Protein AF-A0A6J7VQ48-F1 (afdb_monomer_lite)

pLDDT: mean 84.6, std 12.62, range [49.59, 95.06]

Organism: NCBI:txid449393

Sequence (76 aa):
MILAKPENQNDLVKLNQIAQGLGLDSKIKEDLVEASADANFAAKLNKAAFDAGITLTSLTSIRPTLEETFFEMTVN

Structure (mmCIF, N/CA/C/O backbone):
data_AF-A0A6J7VQ48-F1
#
_entry.id   AF-A0A6J7VQ48-F1
#
loop_
_atom_site.group_PDB
_atom_site.id
_atom_site.type_symbol
_atom_site.label_atom_id
_atom_site.label_alt_id
_atom_site.label_comp_id
_atom_site.label_asym_id
_atom_site.label_entity_id
_atom_site.label_seq_id
_atom_site.pdbx_PDB_ins_code
_atom_site.Cartn_x
_atom_site.Cartn_y
_atom_site.Cartn_z
_atom_site.occupancy
_atom_site.B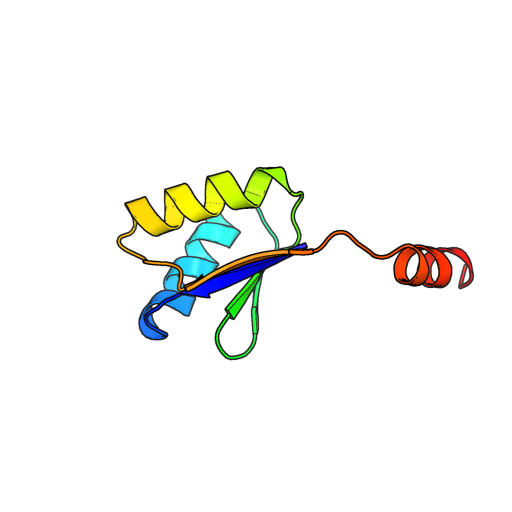_iso_or_equiv
_atom_site.auth_seq_id
_atom_site.auth_comp_id
_atom_site.auth_asym_id
_atom_site.auth_atom_id
_atom_site.pdbx_PDB_model_num
ATOM 1 N N . MET A 1 1 ? 10.915 -1.039 -3.629 1.00 85.38 1 MET A N 1
ATOM 2 C CA . MET A 1 1 ? 9.835 -1.229 -2.634 1.00 85.38 1 MET A CA 1
ATOM 3 C C . MET A 1 1 ? 9.129 0.097 -2.389 1.00 85.38 1 MET A C 1
ATOM 5 O O . MET A 1 1 ? 9.757 1.146 -2.513 1.00 85.38 1 MET A O 1
ATOM 9 N N . ILE A 1 2 ? 7.849 0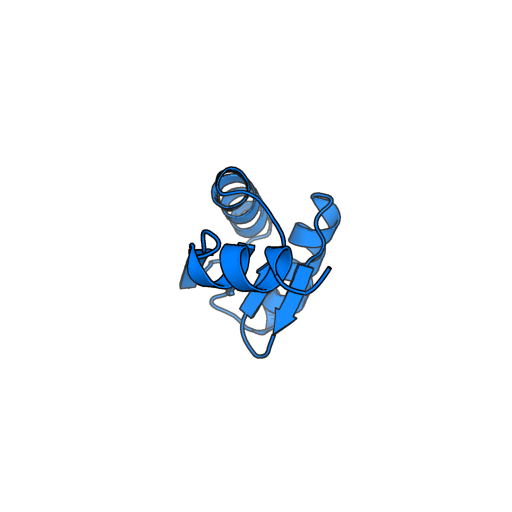.059 -2.041 1.00 89.94 2 ILE A N 1
ATOM 10 C CA . ILE A 1 2 ? 7.029 1.227 -1.718 1.00 89.94 2 ILE A CA 1
ATOM 11 C C . ILE A 1 2 ? 6.546 1.099 -0.272 1.00 89.94 2 ILE A C 1
ATOM 13 O O . ILE A 1 2 ? 6.060 0.040 0.113 1.00 89.94 2 ILE A O 1
ATOM 17 N N . LEU A 1 3 ? 6.657 2.174 0.504 1.00 91.88 3 LEU A N 1
ATOM 18 C CA . LEU A 1 3 ? 6.104 2.291 1.852 1.00 91.88 3 LEU A CA 1
ATOM 19 C C . LEU A 1 3 ? 4.994 3.340 1.840 1.00 91.88 3 LEU A C 1
ATOM 21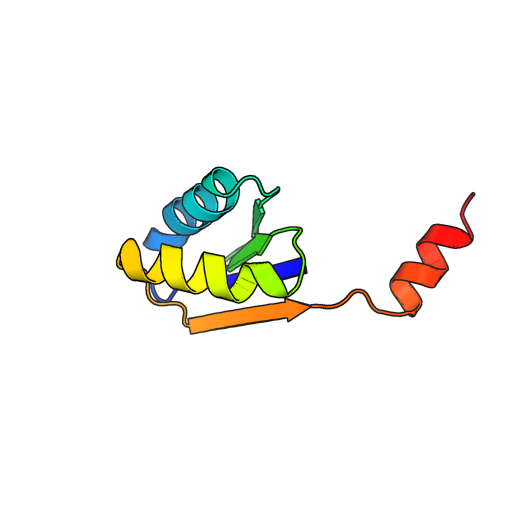 O O . LEU A 1 3 ? 5.246 4.494 1.488 1.00 91.88 3 LEU A O 1
ATOM 25 N N . ALA A 1 4 ? 3.781 2.952 2.217 1.00 92.88 4 ALA A N 1
ATOM 26 C CA . ALA A 1 4 ? 2.620 3.833 2.257 1.00 92.88 4 ALA A CA 1
ATOM 27 C C . ALA A 1 4 ? 2.015 3.860 3.659 1.00 92.88 4 ALA A C 1
ATOM 29 O O . ALA A 1 4 ? 1.656 2.820 4.207 1.00 92.88 4 ALA A O 1
ATOM 30 N N . LYS A 1 5 ? 1.879 5.055 4.227 1.00 95.06 5 LYS A N 1
ATOM 31 C CA . LYS A 1 5 ? 1.307 5.270 5.552 1.00 95.06 5 LYS A CA 1
ATOM 32 C C . LYS A 1 5 ? -0.008 6.042 5.423 1.00 95.06 5 LYS A C 1
ATOM 34 O O . LYS A 1 5 ? 0.026 7.164 4.911 1.00 95.06 5 LYS A O 1
ATOM 39 N N . PRO A 1 6 ? -1.153 5.484 5.848 1.00 94.75 6 PRO A N 1
ATOM 40 C CA . PRO A 1 6 ? -2.405 6.229 5.893 1.00 94.75 6 PRO A CA 1
ATOM 41 C C . PRO A 1 6 ? -2.417 7.229 7.060 1.00 94.75 6 PRO A C 1
ATOM 43 O O . PRO A 1 6 ? -1.613 7.146 7.987 1.00 94.75 6 PRO A O 1
ATOM 46 N N . GLU A 1 7 ? -3.315 8.206 7.008 1.00 93.88 7 GLU A N 1
ATOM 47 C CA . GLU A 1 7 ? -3.598 9.107 8.132 1.00 93.88 7 GLU A CA 1
ATOM 48 C C . GLU A 1 7 ? -4.342 8.381 9.255 1.00 93.88 7 GLU A C 1
ATOM 50 O O . GLU A 1 7 ? -3.998 8.528 10.425 1.00 93.88 7 GLU A O 1
ATOM 55 N N . ASN A 1 8 ? -5.315 7.542 8.890 1.00 92.88 8 ASN A N 1
ATOM 56 C CA . ASN A 1 8 ? -6.065 6.726 9.834 1.00 92.88 8 ASN A CA 1
ATOM 57 C C . ASN A 1 8 ? -5.588 5.274 9.789 1.00 92.88 8 ASN A C 1
ATOM 59 O O . ASN A 1 8 ? -5.604 4.628 8.743 1.00 92.88 8 ASN A O 1
ATOM 63 N N . GLN A 1 9 ? -5.258 4.710 10.950 1.00 89.69 9 GLN A N 1
ATOM 64 C CA . GLN A 1 9 ? -4.847 3.304 11.055 1.00 89.69 9 GLN A CA 1
ATOM 65 C C . GLN A 1 9 ? -5.943 2.322 10.636 1.00 89.69 9 GLN A C 1
ATOM 67 O O . GLN A 1 9 ? -5.649 1.245 10.129 1.00 89.69 9 GLN A O 1
ATOM 72 N N . ASN A 1 10 ? -7.215 2.701 10.791 1.00 91.88 10 ASN A N 1
ATOM 73 C CA . ASN A 1 10 ? -8.343 1.883 10.342 1.00 91.88 10 ASN A CA 1
ATOM 74 C C . ASN A 1 10 ? -8.316 1.639 8.821 1.00 91.88 10 ASN A C 1
ATOM 76 O O . ASN A 1 10 ? -8.823 0.621 8.353 1.00 91.88 10 ASN A O 1
ATOM 80 N N . ASP A 1 11 ? -7.668 2.526 8.059 1.00 92.94 11 ASP A N 1
ATOM 81 C CA . ASP A 1 11 ? -7.513 2.385 6.615 1.00 92.94 11 ASP A CA 1
ATOM 82 C C . ASP A 1 11 ? -6.351 1.463 6.219 1.00 92.94 11 ASP A C 1
ATOM 84 O O . ASP A 1 11 ? -6.260 1.105 5.048 1.00 92.94 11 ASP A O 1
ATOM 88 N N . LEU A 1 12 ? -5.487 1.017 7.147 1.00 93.12 12 LEU A N 1
ATOM 89 C CA . LEU A 1 12 ? -4.339 0.146 6.833 1.00 93.12 12 LEU A CA 1
ATOM 90 C C . LEU A 1 12 ? -4.754 -1.140 6.126 1.00 93.12 12 LEU A C 1
ATOM 92 O O . LEU A 1 12 ? -4.150 -1.535 5.128 1.00 93.12 12 LEU A O 1
ATOM 96 N N . VAL A 1 13 ? -5.806 -1.783 6.633 1.00 93.25 13 VAL A N 1
ATOM 97 C CA . VAL A 1 13 ? -6.312 -3.036 6.064 1.00 93.25 13 VAL A CA 1
ATOM 98 C C . VAL A 1 13 ? -6.823 -2.799 4.645 1.00 93.25 13 VAL A C 1
ATOM 100 O O . VAL A 1 13 ? -6.481 -3.549 3.731 1.00 93.25 13 VAL A O 1
ATOM 103 N N . LYS A 1 14 ? -7.578 -1.716 4.442 1.00 94.31 14 LYS A N 1
ATOM 104 C CA . LYS A 1 14 ? -8.139 -1.346 3.139 1.00 94.31 14 LYS A CA 1
ATOM 105 C C . LYS A 1 14 ? -7.045 -0.929 2.152 1.00 94.31 14 LYS A C 1
ATOM 107 O O . LYS A 1 14 ? -7.056 -1.367 1.007 1.00 94.31 14 LYS A O 1
ATOM 112 N N . LEU A 1 15 ? -6.060 -0.152 2.601 1.00 93.50 15 LEU A N 1
ATOM 113 C CA . LEU A 1 15 ? -4.891 0.251 1.821 1.00 93.50 15 LEU A CA 1
ATOM 114 C C . LEU A 1 15 ? -4.078 -0.967 1.365 1.00 93.50 15 LEU A C 1
ATOM 116 O O . LEU A 1 15 ? -3.681 -1.038 0.202 1.00 93.50 15 LEU A O 1
ATOM 120 N N . ASN A 1 16 ? -3.879 -1.950 2.247 1.00 93.62 16 ASN A N 1
ATOM 121 C CA . ASN A 1 16 ? -3.207 -3.196 1.892 1.00 93.62 16 ASN A CA 1
ATOM 122 C C . ASN A 1 16 ? -4.016 -4.012 0.876 1.00 93.62 16 ASN A C 1
ATOM 124 O O . ASN A 1 16 ? -3.452 -4.504 -0.094 1.00 93.62 16 ASN A O 1
ATOM 128 N N . GLN A 1 17 ? -5.338 -4.111 1.043 1.00 93.81 17 GLN A N 1
ATOM 129 C CA . GLN A 1 17 ? -6.206 -4.780 0.066 1.00 93.81 17 GLN A CA 1
ATOM 130 C C . GLN A 1 17 ? -6.164 -4.106 -1.310 1.00 93.81 17 GLN A C 1
ATOM 132 O O . GLN A 1 17 ? -6.140 -4.798 -2.324 1.00 93.81 17 GLN A O 1
ATOM 137 N N . ILE A 1 18 ? -6.113 -2.772 -1.360 1.00 92.94 18 ILE A N 1
ATOM 138 C CA . ILE A 1 18 ? -5.948 -2.018 -2.609 1.00 92.94 18 ILE A CA 1
ATOM 139 C C . ILE A 1 18 ? -4.606 -2.363 -3.263 1.00 92.94 18 ILE A C 1
ATOM 141 O O . ILE A 1 18 ? -4.563 -2.641 -4.459 1.00 92.94 18 ILE A O 1
ATOM 145 N N . ALA A 1 19 ? -3.516 -2.392 -2.491 1.00 91.31 19 ALA A N 1
ATOM 146 C CA . ALA A 1 19 ? -2.198 -2.753 -3.006 1.00 91.31 19 ALA A CA 1
ATOM 147 C C . ALA A 1 19 ? -2.153 -4.197 -3.549 1.00 91.31 19 ALA A C 1
ATOM 149 O O . ALA A 1 19 ? -1.669 -4.409 -4.662 1.00 91.31 19 ALA A O 1
ATOM 150 N N . GLN A 1 20 ? -2.741 -5.160 -2.834 1.00 91.25 20 GLN A N 1
ATOM 151 C CA . GLN A 1 20 ? -2.872 -6.550 -3.293 1.00 91.25 20 GLN A CA 1
ATOM 152 C C . GLN A 1 20 ? -3.767 -6.669 -4.535 1.00 91.25 20 GLN A C 1
ATOM 154 O O . GLN A 1 20 ? -3.433 -7.386 -5.476 1.00 91.25 20 GLN A O 1
ATOM 159 N N . GLY A 1 21 ? -4.873 -5.922 -4.584 1.00 89.12 21 GLY A N 1
ATOM 160 C CA . GLY A 1 21 ? -5.782 -5.875 -5.733 1.00 89.12 21 GLY A CA 1
ATOM 161 C C . GLY A 1 21 ? -5.146 -5.292 -6.998 1.00 89.12 21 GLY A C 1
ATOM 162 O O . GLY A 1 21 ? -5.566 -5.615 -8.106 1.00 89.12 21 GLY A O 1
ATOM 163 N N . LEU A 1 22 ? -4.092 -4.485 -6.851 1.00 87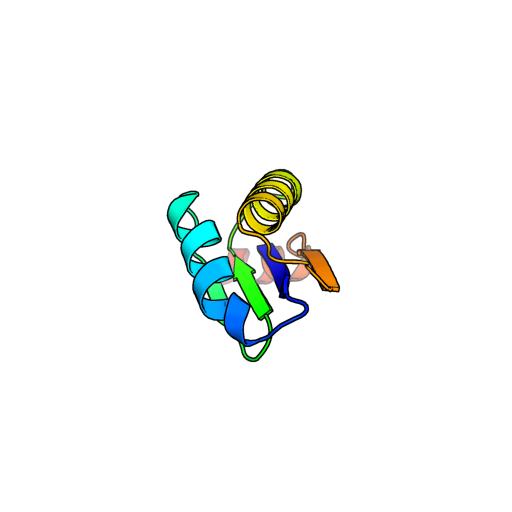.19 22 LEU A N 1
ATOM 164 C CA . LEU A 1 22 ? -3.270 -3.993 -7.960 1.00 87.19 22 LEU A CA 1
ATOM 165 C C . LEU A 1 22 ? -2.216 -5.017 -8.432 1.00 87.19 22 LEU A C 1
ATOM 167 O O . LEU A 1 22 ? -1.441 -4.708 -9.339 1.00 87.19 22 LEU A O 1
ATOM 171 N N . GLY A 1 23 ? -2.204 -6.225 -7.855 1.00 84.19 23 GLY A N 1
ATOM 172 C CA . GLY A 1 23 ? -1.341 -7.339 -8.251 1.00 84.19 23 GLY A CA 1
ATOM 173 C C . GLY A 1 23 ? 0.023 -7.363 -7.562 1.00 84.19 23 GLY A C 1
ATOM 174 O O . GLY A 1 23 ? 0.947 -7.979 -8.087 1.00 84.19 23 GLY A O 1
ATOM 175 N N . LEU A 1 24 ? 0.174 -6.682 -6.424 1.00 83.38 24 LEU A N 1
ATOM 176 C CA . LEU A 1 24 ? 1.438 -6.641 -5.692 1.00 83.38 24 LEU A CA 1
ATOM 177 C C . LEU A 1 24 ? 1.468 -7.548 -4.471 1.00 83.38 24 LEU A C 1
ATOM 179 O O . LEU A 1 24 ? 0.469 -7.716 -3.773 1.00 83.38 24 LEU A O 1
ATOM 183 N N . ASP A 1 25 ? 2.675 -8.005 -4.141 1.00 86.38 25 ASP A N 1
ATOM 184 C CA . ASP A 1 25 ? 2.973 -8.521 -2.810 1.00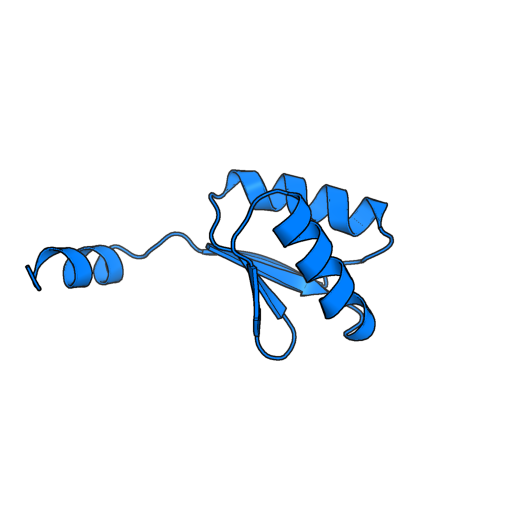 86.38 25 ASP A CA 1
ATOM 185 C C . ASP A 1 25 ? 3.105 -7.337 -1.843 1.00 86.38 25 ASP A C 1
ATOM 187 O O . ASP A 1 25 ? 4.106 -6.611 -1.853 1.00 86.38 25 ASP A O 1
ATOM 191 N N . SER A 1 26 ? 2.052 -7.095 -1.060 1.00 90.25 26 SER A N 1
ATOM 192 C CA . SER A 1 26 ? 2.049 -6.095 0.004 1.00 90.25 26 SER A CA 1
ATOM 193 C C . SER A 1 26 ? 1.729 -6.698 1.366 1.00 90.25 26 SER A C 1
ATOM 195 O O . SER A 1 26 ? 0.937 -7.642 1.493 1.00 90.25 26 SER A O 1
ATOM 197 N N . LYS A 1 27 ? 2.362 -6.134 2.393 1.00 91.62 27 LYS A N 1
ATOM 198 C CA . LYS A 1 27 ? 2.270 -6.546 3.792 1.00 91.62 27 LYS A CA 1
ATOM 199 C C . LYS A 1 27 ? 2.086 -5.322 4.673 1.00 91.62 27 LYS A C 1
ATOM 201 O O . LYS A 1 27 ? 2.680 -4.273 4.443 1.00 91.62 27 LYS A O 1
ATOM 206 N N . ILE A 1 28 ? 1.286 -5.474 5.718 1.00 92.38 28 ILE A N 1
ATOM 207 C CA . ILE A 1 28 ? 1.151 -4.455 6.757 1.00 92.38 28 ILE A CA 1
ATOM 208 C C . ILE A 1 28 ? 2.314 -4.637 7.736 1.00 92.38 28 ILE A C 1
ATOM 210 O O . ILE A 1 28 ? 2.493 -5.727 8.282 1.00 92.38 28 ILE A O 1
ATOM 214 N N . LYS A 1 29 ? 3.098 -3.582 7.954 1.00 88.44 29 LYS A N 1
ATOM 215 C CA . LYS A 1 29 ? 4.132 -3.499 8.989 1.00 88.44 29 LYS A CA 1
ATOM 216 C C . LYS A 1 29 ? 3.777 -2.375 9.942 1.00 88.44 29 LYS A C 1
ATOM 218 O O . LYS A 1 29 ? 3.870 -1.211 9.571 1.00 88.44 29 LYS A O 1
ATOM 223 N N . GLU A 1 30 ? 3.408 -2.748 11.164 1.00 86.75 30 GLU A N 1
ATOM 224 C CA . GLU A 1 30 ? 3.051 -1.820 12.240 1.00 86.75 30 GLU A CA 1
ATOM 225 C C . GLU A 1 30 ? 1.956 -0.837 11.803 1.00 86.75 30 GLU A C 1
ATOM 227 O O . GLU A 1 30 ? 0.775 -1.172 11.838 1.00 86.75 30 GLU A O 1
ATOM 232 N N . ASP A 1 31 ? 2.363 0.344 11.344 1.00 91.50 31 ASP A N 1
ATOM 233 C CA . ASP A 1 31 ? 1.503 1.469 10.999 1.00 91.50 31 ASP A CA 1
ATOM 234 C C . ASP A 1 31 ? 1.555 1.837 9.506 1.00 91.50 31 ASP A C 1
ATOM 236 O O . ASP A 1 31 ? 1.063 2.891 9.108 1.00 91.50 31 ASP A O 1
ATOM 240 N N . LEU A 1 32 ? 2.194 1.014 8.666 1.00 92.50 32 LEU A N 1
ATOM 241 C CA . LEU A 1 32 ? 2.351 1.259 7.230 1.00 92.50 32 LEU A CA 1
ATOM 242 C C . LEU A 1 32 ? 2.149 -0.008 6.391 1.00 92.50 32 LEU A C 1
ATOM 244 O O . LEU A 1 32 ? 2.238 -1.134 6.876 1.00 92.50 32 LEU A O 1
ATOM 248 N N . VAL A 1 33 ? 1.891 0.183 5.101 1.00 93.00 33 VAL A N 1
ATOM 249 C CA . VAL A 1 33 ? 1.850 -0.875 4.088 1.00 93.00 33 VAL A CA 1
ATOM 250 C C . VAL A 1 33 ? 3.161 -0.857 3.313 1.00 93.00 33 VAL A C 1
ATOM 252 O O . VAL A 1 33 ? 3.514 0.143 2.686 1.00 93.00 33 VAL A O 1
ATOM 255 N N . GLU A 1 34 ? 3.873 -1.974 3.350 1.00 91.75 34 GLU A N 1
ATOM 256 C CA . GLU A 1 34 ? 5.065 -2.246 2.554 1.00 91.75 34 GLU A CA 1
ATOM 257 C C . GLU A 1 34 ? 4.651 -3.048 1.321 1.00 91.75 34 GLU A C 1
ATOM 259 O O . GLU A 1 34 ? 4.004 -4.083 1.448 1.00 91.75 34 GLU A O 1
ATOM 264 N N . ALA A 1 35 ? 4.998 -2.575 0.127 1.00 89.38 35 ALA A N 1
ATOM 265 C CA . ALA A 1 35 ? 4.681 -3.242 -1.129 1.00 89.38 35 ALA A CA 1
ATOM 266 C C . ALA A 1 35 ? 5.929 -3.411 -2.003 1.00 89.38 35 ALA A C 1
ATOM 268 O O . ALA A 1 35 ? 6.682 -2.461 -2.259 1.00 89.38 35 ALA A O 1
ATOM 269 N N 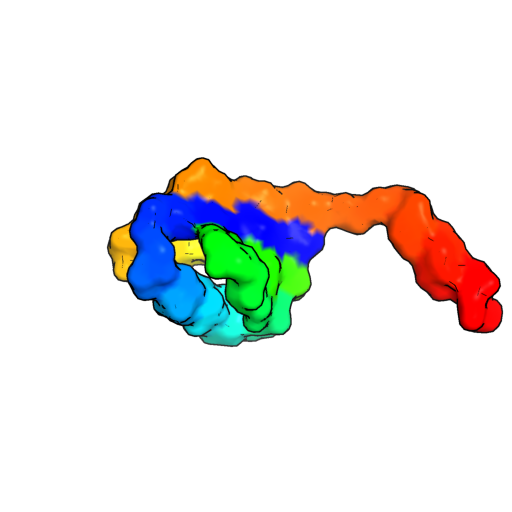. SER A 1 36 ? 6.134 -4.624 -2.508 1.00 85.88 36 SER A N 1
ATOM 270 C CA . SER A 1 36 ? 7.219 -4.945 -3.434 1.00 85.88 36 SER A CA 1
ATOM 271 C C . SER A 1 36 ? 6.848 -4.496 -4.845 1.00 85.88 36 SER A C 1
ATOM 273 O O . SER A 1 36 ? 6.248 -5.240 -5.612 1.00 85.88 36 SER A O 1
ATOM 275 N N . ALA A 1 37 ? 7.178 -3.244 -5.171 1.00 81.38 37 ALA A N 1
ATOM 276 C CA . ALA A 1 37 ? 6.940 -2.666 -6.488 1.00 81.38 37 ALA A CA 1
ATOM 277 C C . ALA A 1 37 ? 7.994 -1.645 -6.923 1.00 81.38 37 ALA A C 1
ATOM 279 O O . ALA A 1 37 ? 8.755 -1.103 -6.106 1.00 81.38 37 ALA A O 1
ATOM 280 N N . ASP A 1 38 ? 7.975 -1.371 -8.228 1.00 77.75 38 ASP A N 1
ATOM 281 C CA . ASP A 1 38 ? 8.717 -0.313 -8.905 1.00 77.75 38 ASP A CA 1
ATOM 282 C C . ASP A 1 38 ? 8.197 1.092 -8.580 1.00 77.75 38 ASP A C 1
ATOM 284 O O . ASP A 1 38 ? 7.047 1.297 -8.188 1.00 77.75 38 ASP A O 1
ATOM 288 N N . ALA A 1 39 ? 9.028 2.100 -8.853 1.00 72.44 39 ALA A N 1
ATOM 289 C CA . ALA A 1 39 ? 8.736 3.508 -8.568 1.00 72.44 39 ALA A CA 1
ATOM 290 C C . ALA A 1 39 ? 7.445 4.037 -9.230 1.00 72.44 39 ALA A C 1
ATOM 292 O O . ALA A 1 39 ? 6.794 4.932 -8.693 1.00 72.44 39 ALA A O 1
ATOM 293 N N . ASN A 1 40 ? 7.028 3.461 -10.363 1.00 76.44 40 ASN A N 1
ATOM 294 C CA . ASN A 1 40 ? 5.781 3.830 -11.046 1.00 76.44 40 ASN A CA 1
ATOM 295 C C . ASN A 1 40 ? 4.518 3.428 -10.266 1.00 76.44 40 ASN A C 1
ATOM 297 O O . ASN A 1 40 ? 3.428 3.934 -10.544 1.00 76.44 40 ASN A O 1
ATOM 301 N N . PHE A 1 41 ? 4.639 2.525 -9.291 1.00 83.69 41 PHE A N 1
ATOM 302 C CA . PHE A 1 41 ? 3.504 2.077 -8.498 1.00 83.69 41 PHE A CA 1
ATOM 303 C C . PHE A 1 41 ? 3.027 3.121 -7.491 1.00 83.69 41 PHE A C 1
ATOM 305 O O . PHE A 1 41 ? 1.826 3.206 -7.249 1.00 83.69 41 PHE A O 1
ATOM 312 N N . ALA A 1 42 ? 3.922 3.958 -6.958 1.00 87.69 42 ALA A N 1
ATOM 313 C CA . ALA A 1 42 ? 3.553 4.982 -5.982 1.00 87.69 42 ALA A CA 1
ATOM 314 C C . ALA A 1 42 ? 2.402 5.864 -6.501 1.00 87.69 42 ALA A C 1
ATOM 316 O O . ALA A 1 42 ? 1.411 6.074 -5.806 1.00 87.69 42 ALA A O 1
ATOM 317 N N . ALA A 1 43 ? 2.464 6.291 -7.765 1.00 88.81 43 ALA A N 1
ATOM 318 C CA . ALA A 1 43 ? 1.394 7.072 -8.382 1.00 88.81 43 ALA A CA 1
ATOM 319 C C . ALA A 1 43 ? 0.058 6.306 -8.457 1.00 88.81 43 ALA A C 1
ATOM 321 O O . ALA A 1 43 ? -0.995 6.876 -8.164 1.00 88.81 43 ALA A O 1
ATOM 322 N N . LYS A 1 44 ? 0.091 5.010 -8.805 1.00 90.25 44 LYS A N 1
ATOM 323 C CA . LYS A 1 44 ? -1.108 4.156 -8.872 1.00 90.25 44 LYS A CA 1
ATOM 324 C C . LYS A 1 44 ? -1.722 3.934 -7.492 1.00 90.25 44 LYS A C 1
ATOM 326 O O . LYS A 1 44 ? -2.931 4.089 -7.343 1.00 90.25 44 LYS A O 1
ATOM 331 N N . LEU A 1 45 ? -0.896 3.624 -6.492 1.00 91.06 45 LEU A N 1
ATOM 332 C CA . LEU A 1 45 ? -1.350 3.420 -5.119 1.00 91.06 45 LEU A CA 1
ATOM 333 C C . LEU A 1 45 ? -1.939 4.697 -4.531 1.00 91.06 45 LEU A C 1
ATOM 335 O O . LEU A 1 45 ? -3.007 4.638 -3.939 1.00 91.06 45 LEU A O 1
ATOM 339 N N . ASN A 1 46 ? -1.285 5.844 -4.732 1.00 92.81 46 ASN A N 1
ATOM 340 C CA . ASN A 1 46 ? -1.799 7.135 -4.278 1.00 92.81 46 ASN A CA 1
ATOM 341 C C . ASN A 1 46 ? -3.189 7.398 -4.866 1.00 92.81 46 ASN A C 1
ATOM 343 O O . ASN A 1 46 ? -4.141 7.671 -4.140 1.00 92.81 46 ASN A O 1
ATOM 347 N N . LYS A 1 47 ? -3.329 7.232 -6.187 1.00 94.19 47 LYS A N 1
ATOM 348 C CA . LYS A 1 47 ? -4.610 7.447 -6.856 1.00 94.19 47 LYS A CA 1
ATOM 349 C C . LYS A 1 47 ? -5.697 6.504 -6.334 1.00 94.19 47 LYS A C 1
ATOM 351 O O . LYS A 1 47 ? -6.807 6.966 -6.093 1.00 94.19 47 LYS A O 1
ATOM 356 N N . ALA A 1 48 ? -5.384 5.223 -6.147 1.00 93.19 48 ALA A N 1
ATOM 357 C CA . ALA A 1 48 ? -6.338 4.234 -5.652 1.00 93.19 48 ALA A CA 1
ATOM 358 C C . ALA A 1 48 ? -6.706 4.451 -4.172 1.00 93.19 48 ALA A C 1
ATOM 360 O O . ALA A 1 48 ? -7.869 4.313 -3.805 1.00 93.19 48 ALA A O 1
ATOM 361 N N . ALA A 1 49 ? -5.742 4.841 -3.334 1.00 93.62 49 ALA A N 1
ATOM 362 C CA . ALA A 1 49 ? -5.982 5.217 -1.943 1.00 93.62 49 ALA A CA 1
ATOM 363 C C . ALA A 1 49 ? -6.918 6.431 -1.865 1.00 93.62 49 ALA A C 1
ATOM 365 O O . ALA A 1 49 ? -7.939 6.370 -1.183 1.00 93.62 49 ALA A O 1
ATOM 366 N N . PHE A 1 50 ? -6.633 7.479 -2.642 1.00 94.06 50 PHE A N 1
ATOM 367 C CA . PHE A 1 50 ? -7.464 8.679 -2.702 1.00 94.06 50 PHE A CA 1
ATOM 368 C C . PHE A 1 50 ? -8.894 8.378 -3.173 1.00 94.06 50 PHE A C 1
ATOM 370 O O . PHE A 1 50 ? -9.853 8.853 -2.571 1.00 94.06 50 PHE A O 1
ATOM 377 N N . ASP A 1 51 ? -9.052 7.557 -4.216 1.00 94.94 51 ASP A N 1
ATOM 378 C CA . ASP A 1 51 ? -10.367 7.139 -4.727 1.00 94.94 51 ASP A CA 1
ATOM 379 C C . ASP A 1 51 ? -11.175 6.350 -3.680 1.00 94.94 51 ASP A C 1
ATOM 381 O O . ASP A 1 51 ? -12.385 6.514 -3.546 1.00 94.94 51 ASP A O 1
ATOM 385 N N . ALA A 1 52 ? -10.484 5.563 -2.851 1.00 93.00 52 ALA A N 1
ATOM 386 C CA . ALA A 1 52 ? -11.075 4.825 -1.741 1.00 93.00 52 ALA A CA 1
ATOM 387 C C . ALA A 1 52 ? -11.361 5.678 -0.486 1.00 93.00 52 ALA A C 1
ATOM 389 O O . ALA A 1 52 ? -11.841 5.115 0.511 1.00 93.00 52 ALA A O 1
ATOM 390 N N . GLY A 1 53 ? -11.073 6.986 -0.529 1.00 94.62 53 GLY A N 1
ATOM 391 C CA . GLY A 1 53 ? -11.235 7.933 0.579 1.00 94.62 53 GLY A CA 1
ATOM 392 C C . GLY A 1 53 ? -10.106 7.907 1.614 1.00 94.62 53 GLY A C 1
ATOM 393 O O . GLY A 1 53 ? -10.290 8.411 2.716 1.00 94.62 53 GLY A O 1
ATOM 394 N N . ILE A 1 54 ? -8.961 7.306 1.283 1.00 94.69 54 ILE A N 1
ATOM 395 C CA . ILE A 1 54 ? -7.811 7.153 2.178 1.00 94.69 54 ILE A CA 1
ATOM 396 C C . ILE A 1 54 ? -6.801 8.266 1.892 1.00 94.69 54 ILE A C 1
ATOM 398 O O . ILE A 1 54 ? -6.206 8.326 0.813 1.00 94.69 54 ILE A O 1
ATOM 402 N N . THR A 1 55 ? -6.551 9.112 2.887 1.00 94.94 55 THR A N 1
ATOM 403 C CA . THR A 1 55 ? -5.457 10.089 2.853 1.00 94.94 55 THR A CA 1
ATOM 404 C C . THR A 1 55 ? -4.170 9.425 3.330 1.00 94.94 55 THR A C 1
ATOM 406 O O . THR A 1 55 ? -4.142 8.803 4.391 1.00 94.94 55 THR A O 1
ATOM 409 N N . LEU A 1 56 ? -3.090 9.557 2.558 1.00 94.06 56 LEU A N 1
ATOM 410 C CA . LEU A 1 56 ? -1.764 9.075 2.945 1.00 94.06 56 LEU A CA 1
ATOM 411 C C . LEU A 1 56 ? -0.970 10.198 3.618 1.00 94.06 56 LEU A C 1
ATOM 413 O O . LEU A 1 56 ? -0.825 11.279 3.052 1.00 94.06 56 LEU A O 1
ATOM 417 N N . THR A 1 57 ? -0.408 9.926 4.793 1.00 94.25 57 THR A N 1
ATOM 418 C CA . THR A 1 57 ? 0.533 10.830 5.477 1.00 94.25 57 THR A CA 1
ATOM 419 C C . THR A 1 57 ? 1.948 10.698 4.933 1.00 94.25 57 THR A C 1
ATOM 421 O O . THR A 1 57 ? 2.748 11.626 5.038 1.00 94.25 57 THR A O 1
ATOM 424 N N . SER A 1 58 ? 2.294 9.549 4.350 1.00 91.62 58 SER A N 1
ATOM 425 C CA . SER A 1 58 ? 3.584 9.334 3.692 1.00 91.62 58 SER A CA 1
ATOM 426 C C . SER A 1 58 ? 3.474 8.282 2.597 1.00 91.62 58 SER A C 1
ATOM 428 O O . SER A 1 58 ? 2.760 7.290 2.735 1.00 91.62 58 SER A O 1
ATOM 430 N N . LEU A 1 59 ? 4.213 8.493 1.511 1.00 92.12 59 LEU A N 1
ATOM 431 C CA . LEU A 1 59 ? 4.335 7.549 0.411 1.00 92.12 59 LEU A CA 1
ATOM 432 C C . LEU A 1 59 ? 5.751 7.628 -0.161 1.00 92.12 59 LEU A C 1
ATOM 434 O O . LEU A 1 59 ? 6.083 8.564 -0.889 1.00 92.12 59 LEU A O 1
ATOM 438 N N . THR A 1 60 ? 6.576 6.640 0.167 1.00 88.75 60 THR A N 1
ATOM 439 C CA . THR A 1 60 ? 8.005 6.641 -0.156 1.00 88.75 60 THR A CA 1
ATOM 440 C C . THR A 1 60 ? 8.345 5.457 -1.043 1.00 88.75 60 THR A C 1
ATOM 442 O O . THR A 1 60 ? 8.041 4.314 -0.714 1.00 88.75 60 THR A O 1
ATOM 445 N N . SER A 1 61 ? 9.018 5.720 -2.162 1.00 86.19 61 SER A N 1
ATOM 446 C CA . SER A 1 61 ? 9.627 4.675 -2.982 1.00 86.19 61 SER A CA 1
ATOM 447 C C . SER A 1 61 ? 11.082 4.499 -2.569 1.00 86.19 61 SER A C 1
ATOM 449 O O . SER A 1 61 ? 11.902 5.380 -2.818 1.00 86.19 61 SER A O 1
ATOM 451 N N . ILE A 1 62 ? 11.417 3.353 -1.987 1.00 80.19 62 ILE A N 1
ATOM 452 C CA . ILE A 1 62 ? 12.802 2.988 -1.692 1.00 80.19 62 ILE A CA 1
ATOM 453 C C . ILE A 1 62 ? 13.338 2.204 -2.888 1.00 80.19 62 ILE A C 1
ATOM 455 O O . ILE A 1 62 ? 12.789 1.166 -3.286 1.00 80.19 62 ILE A O 1
ATOM 459 N N . ARG A 1 63 ? 14.398 2.743 -3.492 1.00 71.25 63 ARG A N 1
ATOM 460 C CA . ARG A 1 63 ? 15.216 2.005 -4.454 1.00 71.25 63 ARG A CA 1
ATOM 461 C C . ARG A 1 63 ? 16.150 1.084 -3.667 1.00 71.25 63 ARG A C 1
ATOM 463 O O . ARG A 1 63 ? 16.685 1.554 -2.664 1.00 71.25 63 ARG A O 1
ATOM 470 N N . PRO A 1 64 ? 16.346 -0.171 -4.101 1.00 63.44 64 PRO A N 1
ATOM 471 C CA . PRO A 1 64 ? 17.347 -1.026 -3.480 1.00 63.44 64 PRO A CA 1
ATOM 472 C C . PRO A 1 64 ? 18.698 -0.313 -3.510 1.00 63.44 64 PRO A C 1
ATOM 474 O O . PRO A 1 64 ? 19.057 0.337 -4.501 1.00 63.44 64 PRO A O 1
ATOM 477 N N . THR A 1 65 ? 19.409 -0.377 -2.392 1.00 65.88 65 THR A N 1
ATOM 478 C CA . THR A 1 65 ? 20.758 0.176 -2.303 1.00 65.88 65 THR A CA 1
ATOM 479 C C . THR A 1 65 ? 21.743 -0.726 -3.056 1.00 65.88 65 THR A C 1
ATOM 481 O O . THR A 1 65 ? 21.497 -1.919 -3.265 1.00 65.88 65 THR A O 1
ATOM 484 N N . LEU A 1 66 ? 22.883 -0.167 -3.483 1.00 62.34 66 LEU A N 1
ATOM 485 C CA . LEU A 1 66 ? 23.949 -0.966 -4.102 1.00 62.34 66 LEU A CA 1
ATOM 486 C C . LEU A 1 66 ? 24.505 -2.022 -3.128 1.00 62.34 66 LEU A C 1
ATOM 488 O O . LEU A 1 66 ? 24.931 -3.076 -3.582 1.00 62.34 66 LEU A O 1
ATOM 492 N N . GLU A 1 67 ? 24.445 -1.772 -1.814 1.00 61.78 67 GLU A N 1
ATOM 493 C CA . GLU A 1 67 ? 24.836 -2.725 -0.764 1.00 61.78 67 GLU A CA 1
ATOM 494 C C . GLU A 1 67 ? 23.929 -3.962 -0.712 1.00 61.78 67 GLU A C 1
ATOM 496 O O . GLU A 1 67 ? 24.447 -5.075 -0.725 1.00 61.78 67 GLU A O 1
ATOM 501 N N . GLU A 1 68 ? 22.600 -3.808 -0.739 1.00 58.06 68 GLU A N 1
ATOM 502 C CA . GLU A 1 68 ? 21.673 -4.958 -0.798 1.00 58.06 68 GLU A CA 1
ATOM 503 C C . GLU A 1 68 ? 21.891 -5.802 -2.061 1.00 58.06 68 GLU A C 1
ATOM 505 O O . GLU A 1 68 ? 21.918 -7.029 -1.996 1.00 58.06 68 GLU A O 1
ATOM 510 N N . THR A 1 69 ? 22.156 -5.147 -3.197 1.00 58.69 69 THR A N 1
ATOM 511 C CA . THR A 1 69 ? 22.500 -5.832 -4.457 1.00 58.69 69 THR A CA 1
ATOM 512 C C . THR A 1 69 ? 23.811 -6.626 -4.337 1.00 58.69 69 THR A C 1
ATOM 514 O O . THR A 1 69 ? 23.967 -7.680 -4.951 1.00 58.69 69 THR A O 1
ATOM 517 N N . PHE A 1 70 ? 24.766 -6.136 -3.542 1.00 57.59 70 PHE A N 1
ATOM 518 C CA . PHE A 1 70 ? 26.082 -6.757 -3.373 1.00 57.59 70 PHE A CA 1
ATOM 519 C C . PHE A 1 70 ? 26.038 -8.019 -2.497 1.00 57.59 70 PHE A C 1
ATOM 521 O O . PHE A 1 70 ? 26.736 -8.996 -2.788 1.00 57.59 70 PHE A O 1
ATOM 528 N N . PHE A 1 71 ? 25.201 -8.024 -1.455 1.00 59.53 71 PHE A N 1
ATOM 529 C CA . PHE A 1 71 ? 25.008 -9.197 -0.597 1.00 59.53 71 PHE A CA 1
ATOM 530 C C . PHE A 1 71 ? 24.258 -10.327 -1.311 1.00 59.53 71 PHE A C 1
ATOM 532 O O . PHE A 1 71 ? 24.575 -11.491 -1.094 1.00 59.53 71 PHE A O 1
ATOM 539 N N . GLU A 1 72 ? 23.319 -10.021 -2.207 1.00 58.44 72 GLU A N 1
ATOM 540 C CA . GLU A 1 72 ? 22.554 -11.054 -2.919 1.00 58.44 72 GLU A CA 1
ATOM 541 C C . GLU A 1 72 ? 23.395 -11.803 -3.977 1.00 58.44 72 GLU A C 1
ATOM 543 O O . GLU A 1 72 ? 23.171 -12.984 -4.231 1.00 58.44 72 GLU A O 1
ATOM 548 N N . MET A 1 73 ? 24.419 -11.155 -4.551 1.00 57.03 73 MET A N 1
ATOM 549 C CA . MET A 1 73 ? 25.280 -11.744 -5.594 1.00 57.03 73 MET A CA 1
ATOM 550 C C . MET A 1 73 ? 26.497 -12.527 -5.077 1.00 57.03 73 MET A C 1
ATOM 552 O O . MET A 1 73 ? 27.155 -13.196 -5.869 1.00 57.03 73 MET A O 1
ATOM 556 N N . THR A 1 74 ? 26.839 -12.442 -3.789 1.00 59.91 74 THR A N 1
ATOM 557 C CA . THR A 1 74 ? 28.057 -13.074 -3.232 1.00 59.91 74 THR A CA 1
ATOM 558 C C . THR A 1 74 ? 27.793 -14.340 -2.413 1.00 59.91 74 THR A C 1
ATOM 560 O O . THR A 1 74 ? 28.744 -14.986 -1.977 1.00 59.91 74 THR A O 1
ATOM 563 N N . VAL A 1 75 ? 26.526 -14.723 -2.224 1.00 57.41 75 VAL A N 1
ATOM 564 C CA . VAL A 1 75 ? 26.119 -15.900 -1.429 1.00 57.41 75 VAL A CA 1
ATOM 565 C C . VAL A 1 75 ? 25.710 -17.094 -2.317 1.00 57.41 75 VAL A C 1
ATOM 567 O O . VAL A 1 75 ? 25.151 -18.064 -1.815 1.00 57.41 75 VAL A O 1
ATOM 570 N N . ASN A 1 76 ? 26.005 -17.062 -3.624 1.00 49.59 76 ASN A N 1
ATOM 571 C CA . ASN A 1 76 ? 25.735 -18.172 -4.549 1.00 49.59 76 ASN A CA 1
ATOM 572 C C . ASN A 1 76 ? 27.007 -18.690 -5.227 1.00 49.59 76 ASN A C 1
ATOM 574 O O . ASN A 1 76 ? 27.741 -17.855 -5.802 1.00 49.59 76 ASN A O 1
#

Radius of gyration: 13.51 Å; chains: 1; bounding box: 39×29×23 Å

Foldseek 3Di:
DKKWAWPDQVCQVVLQVLLVVVVWDWDDDDRIIDTPDDPVVLVVSCVSCVVVVTHTPDMDDDDDDVVVVVVVVPPD

Secondary structure (DSSP, 8-state):
-EEEEESSGGGHHHHHHHHHHTT--EEEETTEEEE---THHHHHHHHHHHHTTPPEEEEEEPPPPHHHHHHHHS--

=== Feature glossary ===
The record interleaves many kinds of information about one protein. Here is each kind framed as the question it answers.

Q: What are the backbone torsion angles?
A: φ (phi) and ψ (psi) are the two rotatable backbone dihedrals per residue: φ is the C(i-1)–N–Cα–C torsion, ψ is the N–Cα–C–N(i+1) torsion, both in degrees on (−180°, 180°]. α-helical residues cluster near (−60°, −45°); β-strand residues near (−120°, +130°). A Ramachandran plot is simply a scatter of (φ, ψ) for every residue.

Q: What is the amino-acid chain?
A: This is the polypeptide sequence — one letter per residue, N-terminus first. Length ranges from a few dozen residues for small domains to over a thousand for large multi-domain proteins.

Q: How mobile is each atom in the crystal?
A: For experimental (PDB) structures, the B-factor (temperature factor) quantifies the positional spread of each atom in the crystal — a combination of thermal vibration and static disorder — in units of Å². High B-factors mark flexible loops or poorly resolved regions; low B-factors mark the rigid, well-ordered core.

Q: Are the domains correctly placed relative to each other?
A: Predicted Aligned Error (PAE) is an AlphaFold confidence matrix: entry (i, j) is the expected error in the position of residue j, in ångströms, when the prediction is superimposed on the true structure at residue i. Low PAE within a block of residues means that block is internally rigid and well-predicted; high PAE between two blocks means their relative placement is uncertain even if each block individually is confident.

Q: How confident is the AlphaFold model at each residue?
A: pLDDT is the predicted lDDT-Cα score: AlphaFold's confidence that the local environment of each residue (all inter-atomic distances within 15 Å) is correctly placed. It is a per-residue number between 0 and 100, with higher meaning more reliable.

Q: What family and function is it annotated with?
A: Functional annotations link the protein to curated databases. InterPro entries identify conserved domains and families by matching the sequence against member-database signatures (Pfam, PROSITE, CDD, …). Gene Ontology (GO) terms describe molecular function, biological process, and cellular component in a controlled vocabulary. CATH places the structure in a hierarchical fold classification (Class/Architecture/Topology/Homologous-superfamily). The organism is the source species.

Q: How big and how compact is the whole molecule?
A: Three whole-structure scalars: the radius of gyration (RMS distance of Cα from centroid, in Å), the count of Cα–Cα contacts (pairs closer than 8 Å and separated by more than four residues in sequence — i.e. tertiary, not local, contacts), and the bounding-box dimensions. Together they distinguish compact globular folds from extended fibres or disordered chains.

Q: What known structures does this most resemble?
A: The Foldseek neighbor list gives the closest experimentally determined structures in the PDB, ranked by structural alignment. TM-score near 1 means near-identical fold; near 0.3 means only rough topology match. This is how one finds what a novel AlphaFold prediction most resembles in the solved-structure universe.

Q: Which residues are buried vs exposed?
A: SASA measures how much of the protein is reachable by solvent. It is computed by rolling a water-sized probe over the atomic surface and summing the exposed area (Å²). Per-residue SASA distinguishes core (buried, low SASA) from surface (exposed, high SASA) residues; total SASA is a whole-molecule size measure.

Q: Which residues are in helices, strands, or loops?
A: Eight-state secondary structure (DSSP): H is the canonical α-helix, G the tighter 3₁₀-helix, I the wider π-helix; E/B are β-structure, T and S are turns and bends, and '-' is everything else. DSSP derives these from the pattern of main-chain N–H···O=C hydrogen bonds, not from the sequence.

Q: Where is each backbone atom in 3D?
A: Structure coordinates are given as an mmCIF _atom_site loop: one row per atom with element, residue name, chain id, sequence number, and x/y/z position in Å. Only the four main-chain atoms per residue are included here; side chains are omitted to keep the record compact.

Q: What if only a Cα trace is available?
A: Three-state secondary structure (P-SEA) collapses the eight DSSP classes into helix (a), strand (b), and coil (c). P-SEA assigns these from Cα geometry alone — distances and angles — without requiring backbone oxygens, so it works on any Cα trace.

Q: What do the rendered images show?
A: The six renders are orthographic views along the three Cartesian axes in both directions. Representation (cartoon, sticks, or surface) and color scheme (sequence-rainbow or by-chain) vary across proteins so the training set covers all the common visualization conventions.

Q: What does the local fold look like, residue by residue?
A: Foldseek's 3Di representation compresses backbone geometry into a per-residue letter drawn from a learned twenty-state alphabet. It captures the tertiary interaction pattern around each residue — which residues are packed against it in space, regardless of where they are in sequence.

Q: What do the diagnostic plots show?
A: The contact map is a binary N×N matrix image: pixel (i, j) is dark where Cα_i and Cα_j are within 8 Å and |i−j|>4. Because the |i−j|>4 filter removes local helical contacts, off-diagonal stripes parallel to the main diagonal indicate parallel β-sheets; stripes perpendicular to it indicate antiparallel β-sheets. The Ramachandran plot scatters every residue's (φ, ψ) pair against the sterically allowed regions. The PAE heatmap renders the predicted-aligned-error matrix.